Protein AF-A0AAV5M0H7-F1 (afdb_monomer_lite)

Structure (mmCIF, N/CA/C/O backbone):
data_AF-A0AAV5M0H7-F1
#
_entry.id   AF-A0AAV5M0H7-F1
#
loop_
_atom_site.group_PDB
_atom_site.id
_atom_site.type_symbol
_atom_site.label_atom_id
_atom_site.label_alt_id
_atom_site.label_comp_id
_atom_site.label_asym_id
_atom_site.label_entity_id
_atom_site.label_seq_id
_atom_site.pdbx_PDB_ins_code
_atom_site.Cartn_x
_atom_site.Cartn_y
_atom_site.Cartn_z
_atom_site.occupancy
_atom_site.B_iso_or_equiv
_atom_site.auth_seq_id
_atom_site.auth_comp_id
_atom_site.auth_asym_id
_atom_site.auth_atom_id
_atom_site.pdbx_PDB_model_num
ATOM 1 N N . MET A 1 1 ? 35.283 -11.986 -62.752 1.00 38.34 1 MET A N 1
ATOM 2 C CA . MET A 1 1 ? 35.361 -11.026 -61.636 1.00 38.34 1 MET A CA 1
ATOM 3 C C . MET A 1 1 ? 34.067 -11.127 -60.850 1.00 38.34 1 MET A C 1
ATOM 5 O O . MET A 1 1 ? 33.038 -10.656 -61.304 1.00 38.34 1 MET A O 1
ATOM 9 N N . GLU A 1 2 ? 34.144 -11.921 -59.785 1.00 45.91 2 GLU A N 1
ATOM 10 C CA . GLU A 1 2 ? 33.363 -11.885 -58.541 1.00 45.91 2 GLU A CA 1
ATOM 11 C C . GLU A 1 2 ? 31.885 -11.461 -58.621 1.00 45.91 2 GLU A C 1
ATOM 13 O O . GLU A 1 2 ? 31.522 -10.317 -58.365 1.00 45.91 2 GLU A O 1
ATOM 18 N N . MET A 1 3 ? 31.013 -12.438 -58.884 1.00 48.97 3 MET A N 1
ATOM 19 C CA . MET A 1 3 ? 29.624 -12.404 -58.420 1.00 48.97 3 MET A CA 1
ATOM 20 C C . MET A 1 3 ? 29.489 -13.298 -57.181 1.00 48.97 3 MET A C 1
ATOM 22 O O . MET A 1 3 ? 30.106 -14.359 -57.130 1.00 48.97 3 MET A O 1
ATOM 26 N N . LEU A 1 4 ? 28.629 -12.869 -56.247 1.00 52.31 4 LEU A N 1
ATOM 27 C CA . LEU A 1 4 ? 28.227 -13.497 -54.972 1.00 52.31 4 LEU A CA 1
ATOM 28 C C . LEU A 1 4 ? 29.067 -13.152 -53.728 1.00 52.31 4 LEU A C 1
ATOM 30 O O . LEU A 1 4 ? 29.508 -14.025 -52.988 1.00 52.31 4 LEU A O 1
ATOM 34 N N . ARG A 1 5 ? 29.150 -11.858 -53.391 1.00 55.66 5 ARG A N 1
ATOM 35 C CA . ARG A 1 5 ? 29.235 -11.442 -51.980 1.00 55.66 5 ARG A CA 1
ATOM 36 C C . ARG A 1 5 ? 27.810 -11.241 -51.461 1.00 55.66 5 ARG A C 1
ATOM 38 O O . ARG A 1 5 ? 27.249 -10.156 -51.571 1.00 55.66 5 ARG A O 1
ATOM 45 N N . GLN A 1 6 ? 27.199 -12.310 -50.955 1.00 65.00 6 GLN A N 1
ATOM 46 C CA . GLN A 1 6 ? 25.947 -12.196 -50.207 1.00 65.00 6 GLN A CA 1
ATOM 47 C C . GLN A 1 6 ? 26.220 -11.410 -48.914 1.00 65.00 6 GLN A C 1
ATOM 49 O O . GLN A 1 6 ? 27.222 -11.694 -48.248 1.00 65.00 6 GLN A O 1
ATOM 54 N N . PRO A 1 7 ? 25.380 -10.431 -48.529 1.00 51.59 7 PRO A N 1
ATOM 55 C CA . PRO A 1 7 ? 25.475 -9.854 -47.206 1.00 51.59 7 PRO A CA 1
ATOM 56 C C . PRO A 1 7 ? 25.010 -10.931 -46.236 1.00 51.59 7 PRO A C 1
ATOM 58 O O . PRO A 1 7 ? 23.823 -11.205 -46.079 1.00 51.59 7 PRO A O 1
ATOM 61 N N . ILE A 1 8 ? 25.986 -11.566 -45.601 1.00 57.84 8 ILE A N 1
ATOM 62 C CA . ILE A 1 8 ? 25.814 -12.281 -44.351 1.00 57.84 8 ILE A CA 1
ATOM 63 C C . ILE A 1 8 ? 25.374 -11.199 -43.358 1.00 57.84 8 ILE A C 1
ATOM 65 O O . ILE A 1 8 ? 26.194 -10.642 -42.631 1.00 57.84 8 ILE A O 1
ATOM 69 N N . PHE A 1 9 ? 24.086 -10.837 -43.350 1.00 57.94 9 PHE A N 1
ATOM 70 C CA . PHE A 1 9 ? 23.467 -10.343 -42.129 1.00 57.94 9 PHE A CA 1
ATOM 71 C C . PHE A 1 9 ? 23.580 -11.526 -41.177 1.00 57.94 9 PHE A C 1
ATOM 73 O O . PHE A 1 9 ? 22.777 -12.456 -41.203 1.00 57.94 9 PHE A O 1
ATOM 80 N N . SER A 1 10 ? 24.733 -11.557 -40.505 1.00 71.50 10 SER A N 1
ATOM 81 C CA . SER A 1 10 ? 25.226 -12.644 -39.680 1.00 71.50 10 SER A CA 1
ATOM 82 C C . SER A 1 10 ? 24.077 -13.109 -38.821 1.00 71.50 10 SER A C 1
ATOM 84 O O . SER A 1 10 ? 23.459 -12.279 -38.171 1.00 71.50 10 SER A O 1
ATOM 86 N N . SER A 1 11 ? 23.749 -14.399 -38.856 1.00 76.06 11 SER A N 1
ATOM 87 C CA . SER A 1 11 ? 22.636 -14.989 -38.097 1.00 76.06 11 SER A CA 1
ATOM 88 C C . SER A 1 11 ? 22.559 -14.438 -36.660 1.00 76.06 11 SER A C 1
ATOM 90 O O . SER A 1 11 ? 21.484 -14.134 -36.150 1.00 76.06 11 SER A O 1
ATOM 92 N N . THR A 1 12 ? 23.719 -14.160 -36.057 1.00 83.69 12 THR A N 1
ATOM 93 C CA . THR A 1 12 ? 23.880 -13.481 -34.764 1.00 83.69 12 THR A CA 1
ATOM 94 C C . THR A 1 12 ? 23.207 -12.103 -34.662 1.00 83.69 12 THR A C 1
ATOM 96 O O . THR A 1 12 ? 22.607 -11.802 -33.638 1.00 83.69 12 THR A O 1
ATOM 99 N N . PHE A 1 13 ? 23.260 -11.268 -35.699 1.00 85.75 13 PHE A N 1
ATOM 100 C CA . PHE A 1 13 ? 22.625 -9.951 -35.753 1.00 85.75 13 PHE A CA 1
ATOM 101 C C . PHE A 1 13 ? 21.096 -10.045 -35.706 1.00 85.75 13 PHE A C 1
ATOM 103 O O . PHE A 1 13 ? 20.450 -9.266 -35.008 1.00 85.75 13 PHE A O 1
ATOM 110 N N . VAL A 1 14 ? 20.518 -11.033 -36.396 1.00 89.00 14 VAL A N 1
ATOM 111 C CA . VAL A 1 14 ? 19.068 -11.281 -36.366 1.00 89.00 14 VAL A CA 1
ATOM 112 C C . VAL A 1 14 ? 18.633 -11.704 -34.961 1.00 89.00 14 VAL A C 1
ATOM 114 O O . VAL A 1 14 ? 17.659 -11.170 -34.435 1.00 89.00 14 VAL A O 1
ATOM 117 N N . TRP A 1 15 ? 19.397 -12.585 -34.309 1.00 91.00 15 TRP A N 1
ATOM 118 C CA . TRP A 1 15 ? 19.141 -12.986 -32.922 1.00 91.00 15 TRP A CA 1
ATOM 119 C C . TRP A 1 15 ? 19.230 -11.822 -31.932 1.00 91.00 15 TRP A C 1
ATOM 121 O O . TRP A 1 15 ? 18.384 -11.720 -31.048 1.00 91.00 15 TRP A O 1
ATOM 131 N N . ILE A 1 16 ? 20.201 -10.919 -32.096 1.00 91.81 16 ILE A N 1
ATOM 132 C CA . ILE A 1 16 ? 20.333 -9.726 -31.245 1.00 91.81 16 ILE A CA 1
ATOM 133 C C . ILE A 1 16 ? 19.097 -8.830 -31.366 1.00 91.81 16 ILE A C 1
ATOM 135 O O . ILE A 1 16 ? 18.569 -8.398 -30.343 1.00 91.81 16 ILE A O 1
ATOM 139 N N . ILE A 1 17 ? 18.604 -8.588 -32.587 1.00 91.19 17 ILE A N 1
ATOM 140 C CA . ILE A 1 17 ? 17.385 -7.791 -32.792 1.00 91.19 17 ILE A CA 1
ATOM 141 C C . ILE A 1 17 ? 16.187 -8.462 -32.124 1.00 91.19 17 ILE A C 1
ATOM 143 O O . ILE A 1 17 ? 15.450 -7.792 -31.410 1.00 91.19 17 ILE A O 1
ATOM 147 N N . ILE A 1 18 ? 16.011 -9.774 -32.307 1.00 92.31 18 ILE A N 1
ATOM 148 C CA . ILE A 1 18 ? 14.892 -10.515 -31.710 1.00 92.31 18 ILE A CA 1
ATOM 149 C C . ILE A 1 18 ? 14.935 -10.426 -30.182 1.00 92.31 18 ILE A C 1
ATOM 151 O O . ILE A 1 18 ? 13.923 -10.100 -29.566 1.00 92.31 18 ILE A O 1
ATOM 155 N N . ILE A 1 19 ? 16.097 -10.661 -29.564 1.00 92.12 19 ILE A N 1
ATOM 156 C CA . ILE A 1 19 ? 16.260 -10.565 -28.107 1.00 92.12 19 ILE A CA 1
ATOM 157 C C . ILE A 1 19 ? 15.967 -9.140 -27.633 1.00 92.12 19 ILE A C 1
ATOM 159 O O . ILE A 1 19 ? 15.220 -8.964 -26.678 1.00 92.12 19 ILE A O 1
ATOM 163 N N . PHE A 1 20 ? 16.492 -8.120 -28.314 1.00 90.44 20 PHE A N 1
ATOM 164 C CA . PHE A 1 20 ? 16.238 -6.724 -27.963 1.00 90.44 20 PHE A CA 1
ATOM 165 C C . PHE A 1 20 ? 14.752 -6.360 -28.083 1.00 90.44 20 PHE A C 1
ATOM 167 O O . PHE A 1 20 ? 14.196 -5.743 -27.180 1.00 90.44 20 PHE A O 1
ATOM 174 N N . SER A 1 21 ? 14.075 -6.798 -29.147 1.00 88.38 21 SER A N 1
ATOM 175 C CA . SER A 1 21 ? 12.630 -6.620 -29.306 1.00 88.38 21 SER A CA 1
ATOM 176 C C . SER A 1 21 ? 11.837 -7.335 -28.213 1.00 88.38 21 SER A C 1
ATOM 178 O O . SER A 1 21 ? 10.886 -6.760 -27.695 1.00 88.38 21 SER A O 1
ATOM 180 N N . ILE A 1 22 ? 12.235 -8.546 -27.814 1.00 89.38 22 ILE A N 1
ATOM 181 C CA . ILE A 1 22 ? 11.620 -9.258 -26.686 1.00 89.38 22 ILE A CA 1
ATO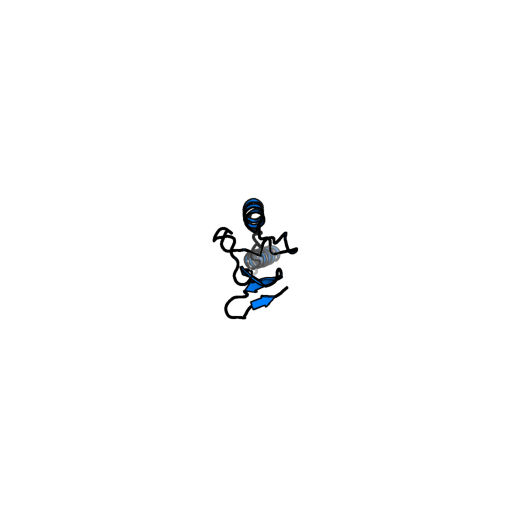M 182 C C . ILE A 1 22 ? 11.828 -8.463 -25.393 1.00 89.38 22 ILE A C 1
ATOM 184 O O . ILE A 1 22 ? 10.861 -8.214 -24.687 1.00 89.38 22 ILE A O 1
ATOM 188 N N . LEU A 1 23 ? 13.041 -7.986 -25.112 1.00 85.81 23 LEU A N 1
ATOM 189 C CA . LEU A 1 23 ? 13.336 -7.181 -23.921 1.00 85.81 23 LEU A CA 1
ATOM 190 C C . LEU A 1 23 ? 12.556 -5.858 -23.880 1.00 85.81 23 LEU A C 1
ATOM 192 O O . LEU A 1 23 ? 12.198 -5.413 -22.798 1.00 85.81 23 LEU A O 1
ATOM 196 N N . LEU A 1 24 ? 12.261 -5.252 -25.035 1.00 81.12 24 LEU A N 1
ATOM 197 C CA . LEU A 1 24 ? 11.389 -4.075 -25.130 1.00 81.12 24 LEU A CA 1
ATOM 198 C C . LEU A 1 24 ? 9.903 -4.409 -24.921 1.00 81.12 24 LEU A C 1
ATOM 200 O O . LEU A 1 24 ? 9.139 -3.557 -24.471 1.00 81.12 24 LEU A O 1
ATOM 204 N N . LEU A 1 25 ? 9.483 -5.627 -25.280 1.00 79.62 25 LEU A N 1
ATOM 205 C CA . LEU A 1 25 ? 8.117 -6.121 -25.084 1.00 79.62 25 LEU A CA 1
ATOM 206 C C . LEU A 1 25 ? 7.878 -6.617 -23.654 1.00 79.62 25 LEU A C 1
ATOM 208 O O . LEU A 1 25 ? 6.745 -6.557 -23.170 1.00 79.62 25 LEU A O 1
ATOM 212 N N . LEU A 1 26 ? 8.924 -7.083 -22.965 1.00 76.31 26 LEU A N 1
ATOM 213 C CA . LEU A 1 26 ? 8.881 -7.275 -21.524 1.00 76.31 26 LEU A CA 1
A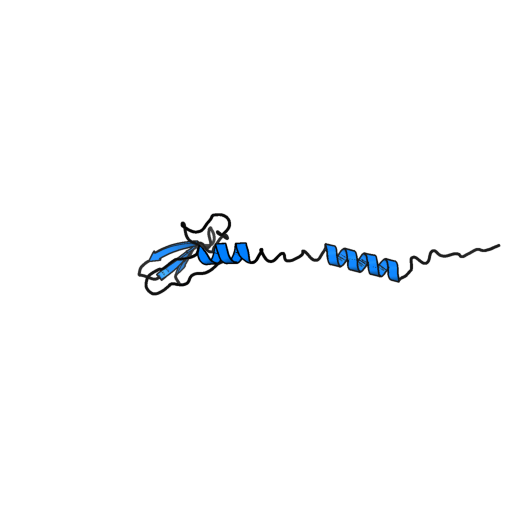TOM 214 C C . LEU A 1 26 ? 8.775 -5.891 -20.885 1.00 76.31 26 LEU A C 1
ATOM 216 O O . LEU A 1 26 ? 9.764 -5.175 -20.749 1.00 76.31 26 LEU A O 1
ATOM 220 N N . ARG A 1 27 ? 7.565 -5.515 -20.460 1.00 63.56 27 ARG A N 1
ATOM 221 C CA . ARG A 1 27 ? 7.438 -4.416 -19.504 1.00 63.56 27 ARG A CA 1
ATOM 222 C C . ARG A 1 27 ? 8.303 -4.787 -18.301 1.00 63.56 27 ARG A C 1
ATOM 224 O O . ARG A 1 27 ? 8.063 -5.856 -17.732 1.00 63.56 27 ARG A O 1
ATOM 231 N N . PRO A 1 28 ? 9.275 -3.958 -17.892 1.00 63.84 28 PRO A N 1
ATOM 232 C CA . PRO A 1 28 ? 9.846 -4.132 -16.574 1.00 63.84 28 PRO A CA 1
ATOM 233 C C . PRO A 1 28 ? 8.675 -4.053 -15.593 1.00 63.84 28 PRO A C 1
ATOM 235 O O . PRO A 1 28 ? 7.965 -3.047 -15.547 1.00 63.84 28 PRO A O 1
ATOM 238 N N . SER A 1 29 ? 8.416 -5.140 -14.864 1.00 60.31 29 SER A N 1
ATOM 239 C CA . SER A 1 29 ? 7.602 -5.067 -13.659 1.00 60.31 29 SER A CA 1
ATOM 240 C C . SER A 1 29 ? 8.431 -4.257 -12.675 1.00 60.31 29 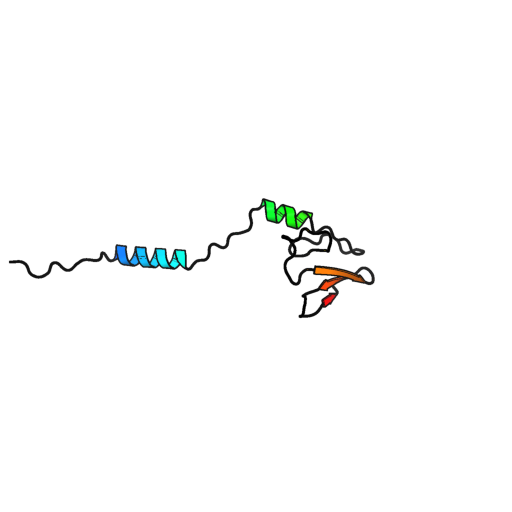SER A C 1
ATOM 242 O O . SER A 1 29 ? 9.296 -4.798 -11.985 1.00 60.31 29 SER A O 1
ATOM 244 N N . TYR A 1 30 ? 8.265 -2.941 -12.720 1.00 57.66 30 TYR A N 1
ATOM 245 C CA . TYR A 1 30 ? 8.836 -2.052 -11.732 1.00 57.66 30 TYR A CA 1
ATOM 246 C C . TYR A 1 30 ? 8.070 -2.352 -10.447 1.00 57.66 30 TYR A C 1
ATOM 248 O O . TYR A 1 30 ? 6.919 -1.955 -10.297 1.00 57.66 30 TYR A O 1
ATOM 256 N N . SER A 1 31 ? 8.645 -3.196 -9.593 1.00 60.03 31 SER A N 1
ATOM 257 C CA . SER A 1 31 ? 8.206 -3.281 -8.208 1.00 60.03 31 SER A CA 1
ATOM 258 C C . SER A 1 31 ? 8.447 -1.905 -7.606 1.00 60.03 31 SER A C 1
ATOM 260 O O . SER A 1 31 ? 9.570 -1.404 -7.735 1.00 60.03 31 SER A O 1
ATOM 262 N N . ASP A 1 32 ? 7.416 -1.307 -7.011 1.00 64.50 32 ASP A N 1
ATOM 263 C CA . ASP A 1 32 ? 7.538 -0.018 -6.333 1.00 64.50 32 ASP A CA 1
ATOM 264 C C . ASP A 1 32 ? 8.768 -0.012 -5.417 1.00 64.50 32 ASP A C 1
ATOM 266 O O . ASP A 1 32 ? 9.122 -1.058 -4.845 1.00 64.50 32 ASP A O 1
ATOM 270 N N . PRO A 1 33 ? 9.475 1.127 -5.309 1.00 68.75 33 PRO A N 1
ATOM 271 C CA . PRO A 1 33 ? 10.603 1.232 -4.401 1.00 68.75 33 PRO A CA 1
ATOM 272 C C . PRO A 1 33 ? 10.154 0.782 -3.008 1.00 68.75 33 PRO A C 1
ATOM 274 O O . PRO A 1 33 ? 9.074 1.140 -2.541 1.00 68.75 33 PRO A O 1
ATOM 277 N N . LEU A 1 34 ? 10.985 -0.036 -2.355 1.00 70.75 34 LEU A N 1
ATOM 278 C CA . LEU A 1 34 ? 10.683 -0.648 -1.057 1.00 70.75 34 LEU A CA 1
ATOM 279 C C . LEU A 1 34 ? 10.183 0.386 -0.030 1.00 70.75 34 LEU A C 1
ATOM 281 O O . LEU A 1 34 ? 9.349 0.065 0.811 1.00 70.75 34 LEU A O 1
ATOM 285 N N . ASP A 1 35 ? 10.661 1.624 -0.144 1.00 76.12 35 ASP A N 1
ATOM 286 C CA . ASP A 1 35 ? 10.290 2.756 0.700 1.00 76.12 35 ASP A CA 1
ATOM 287 C C . ASP A 1 35 ? 8.816 3.170 0.536 1.00 76.12 35 ASP A C 1
ATOM 289 O O . ASP A 1 35 ? 8.132 3.357 1.540 1.00 76.12 35 ASP A O 1
ATOM 293 N N . GLU A 1 36 ? 8.296 3.237 -0.696 1.00 73.25 36 GLU A N 1
ATOM 294 C CA . GLU A 1 36 ? 6.883 3.560 -0.962 1.00 73.25 36 GLU A CA 1
ATOM 295 C C . GLU A 1 36 ? 5.963 2.437 -0.474 1.00 73.25 36 GLU A C 1
ATOM 297 O O . GLU A 1 36 ? 4.930 2.695 0.144 1.00 73.25 36 GLU A O 1
ATOM 302 N N . PHE A 1 37 ? 6.371 1.176 -0.663 1.00 76.12 37 PHE A N 1
ATOM 303 C CA . PHE A 1 37 ? 5.636 0.041 -0.107 1.00 76.12 37 PHE A CA 1
ATOM 304 C C . PHE A 1 37 ? 5.567 0.115 1.424 1.00 76.12 37 PHE A C 1
ATOM 306 O O . PHE A 1 37 ? 4.494 -0.066 2.001 1.00 76.12 37 PHE A O 1
ATOM 313 N N . ILE A 1 38 ? 6.693 0.390 2.092 1.00 79.94 38 ILE A N 1
ATOM 314 C CA . ILE A 1 38 ? 6.745 0.519 3.554 1.00 79.94 38 ILE A CA 1
ATOM 315 C C . ILE A 1 38 ? 5.861 1.679 4.020 1.00 79.94 38 ILE A C 1
ATOM 317 O O . ILE A 1 38 ? 5.102 1.509 4.976 1.00 79.94 38 ILE A O 1
ATOM 321 N N . GLU A 1 39 ? 5.920 2.826 3.347 1.00 83.06 39 GLU A N 1
ATOM 322 C CA . GLU A 1 39 ? 5.083 3.987 3.654 1.00 83.06 39 GLU A CA 1
ATOM 323 C C . GLU A 1 39 ? 3.591 3.639 3.565 1.00 83.06 39 GLU A C 1
ATOM 325 O O . GLU A 1 39 ? 2.848 3.818 4.538 1.00 83.06 39 GLU A O 1
ATOM 330 N N . CYS A 1 40 ? 3.163 3.060 2.440 1.00 83.44 40 CYS A N 1
ATOM 331 C CA . CYS A 1 40 ? 1.775 2.666 2.241 1.00 83.44 40 CYS A CA 1
ATOM 332 C C . CYS A 1 40 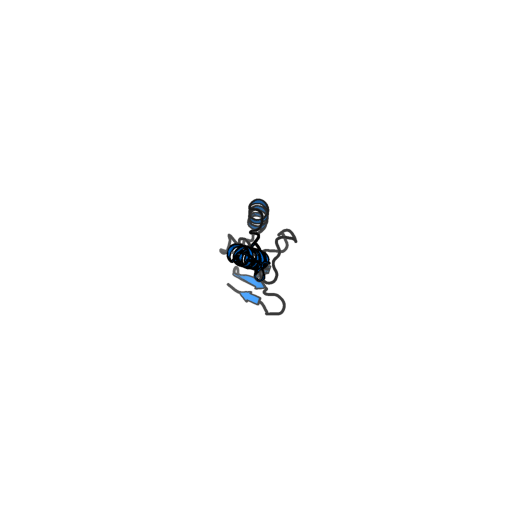? 1.329 1.622 3.267 1.00 83.44 40 CYS A C 1
ATOM 334 O O . CYS A 1 40 ? 0.239 1.732 3.832 1.00 83.44 40 CYS A O 1
ATOM 336 N N . ASN A 1 41 ? 2.194 0.662 3.584 1.00 81.75 41 ASN A N 1
ATOM 337 C CA . ASN A 1 41 ? 1.892 -0.382 4.549 1.00 81.75 41 ASN A CA 1
ATOM 338 C C . ASN A 1 41 ? 1.734 0.147 5.986 1.00 81.75 41 ASN A C 1
ATOM 340 O O . ASN A 1 41 ? 0.889 -0.339 6.735 1.00 81.75 41 ASN A O 1
ATOM 344 N N . LEU A 1 42 ? 2.522 1.153 6.375 1.00 78.12 42 LEU A N 1
ATOM 345 C CA . LEU A 1 42 ? 2.423 1.798 7.690 1.00 78.12 42 LEU A CA 1
ATOM 346 C C . LEU A 1 42 ? 1.189 2.706 7.804 1.00 78.12 42 LEU A C 1
ATOM 348 O O . LEU A 1 42 ? 0.617 2.851 8.886 1.00 78.12 42 LEU A O 1
ATOM 352 N N . SER A 1 43 ? 0.761 3.300 6.691 1.00 75.62 43 SER A N 1
ATOM 353 C CA . SER A 1 43 ? -0.394 4.205 6.644 1.00 75.62 43 SER A CA 1
ATOM 354 C C . SER A 1 43 ? -1.761 3.496 6.667 1.00 75.62 43 SER A C 1
ATOM 356 O O . SER A 1 43 ? -2.789 4.149 6.845 1.00 75.62 43 SER A O 1
ATOM 358 N N . ALA A 1 44 ? -1.785 2.165 6.544 1.00 69.44 44 ALA A N 1
ATOM 359 C CA . ALA A 1 44 ? -2.996 1.341 6.519 1.00 69.44 44 ALA A CA 1
ATOM 360 C C . ALA A 1 44 ? -3.532 0.957 7.915 1.00 69.44 44 ALA A C 1
ATOM 362 O O . ALA A 1 44 ? -4.348 0.044 8.033 1.00 69.44 44 ALA A O 1
ATOM 363 N N . SER A 1 45 ? -3.092 1.627 8.992 1.00 70.94 45 SER A N 1
ATOM 364 C CA . SER A 1 45 ? -3.525 1.282 10.353 1.00 70.94 45 SER A CA 1
ATOM 365 C C . SER A 1 45 ? -5.035 1.500 10.530 1.00 70.94 45 SER A C 1
ATOM 367 O O . SER A 1 45 ? -5.531 2.605 10.749 1.00 70.94 45 SER A O 1
ATOM 369 N N . PHE A 1 46 ? -5.785 0.409 10.401 1.00 76.19 46 PHE A N 1
ATOM 370 C CA . PHE A 1 46 ? -7.220 0.336 10.627 1.00 76.19 46 PHE A CA 1
ATOM 371 C C . PHE A 1 46 ? -7.500 -0.773 11.636 1.00 76.19 46 PHE A C 1
ATOM 373 O O . PHE A 1 46 ? -6.990 -1.889 11.509 1.00 76.19 46 PHE A O 1
ATOM 380 N N . GLN A 1 47 ? -8.300 -0.459 12.650 1.00 77.19 47 GLN A N 1
ATOM 381 C CA . GLN A 1 47 ? -8.715 -1.412 13.667 1.00 77.19 47 GLN A CA 1
ATOM 382 C C . GLN A 1 47 ? -10.232 -1.355 13.801 1.00 77.19 47 GLN A C 1
ATOM 384 O O . GLN A 1 47 ? -10.801 -0.303 14.093 1.00 77.19 47 GLN A O 1
ATOM 389 N N . CYS A 1 48 ? -10.876 -2.493 13.571 1.00 77.81 48 CYS A N 1
ATOM 390 C CA . CYS A 1 48 ? -12.317 -2.659 13.629 1.00 77.81 48 CYS A CA 1
ATOM 391 C C . CYS A 1 48 ? -12.650 -3.872 14.500 1.00 77.81 48 CYS A C 1
ATOM 393 O O . CYS A 1 48 ? -12.520 -5.016 14.072 1.00 77.81 48 CYS A O 1
ATOM 395 N N . GLY A 1 49 ? -13.055 -3.619 15.747 1.00 78.25 49 GLY A N 1
ATOM 396 C CA . GLY A 1 49 ? -13.285 -4.682 16.726 1.00 78.25 49 GLY A CA 1
ATOM 397 C C . GLY A 1 49 ? -12.029 -5.531 16.945 1.00 78.25 49 GLY A C 1
ATOM 398 O O . GLY A 1 49 ? -10.952 -4.992 17.211 1.00 78.25 49 GLY A O 1
ATOM 399 N N . ASP A 1 50 ? -12.181 -6.847 16.796 1.00 80.75 50 ASP A N 1
ATOM 400 C CA . ASP A 1 50 ? -11.088 -7.824 16.892 1.00 80.75 50 ASP A CA 1
ATOM 401 C C . ASP A 1 50 ? -10.274 -7.946 15.589 1.00 80.75 50 ASP A C 1
ATOM 403 O O . ASP A 1 50 ? -9.209 -8.569 15.574 1.00 80.75 50 ASP A O 1
ATOM 407 N N . TYR A 1 51 ? -10.739 -7.331 14.496 1.00 73.50 51 TYR A N 1
ATOM 408 C CA . TYR A 1 51 ? -10.040 -7.315 13.215 1.00 73.50 51 TYR A CA 1
ATOM 409 C C . TYR A 1 51 ? -9.122 -6.092 13.140 1.00 73.50 51 TYR A C 1
ATOM 411 O O . TYR A 1 51 ? -9.552 -4.951 12.955 1.00 73.50 51 TYR A O 1
ATOM 419 N N . GLY A 1 52 ? -7.826 -6.343 13.294 1.00 71.94 52 GLY A N 1
ATOM 420 C CA . GLY A 1 52 ? -6.751 -5.377 13.076 1.00 71.94 52 GLY A CA 1
ATOM 421 C C . GLY A 1 52 ? -5.686 -5.938 12.135 1.00 71.94 52 GLY A C 1
ATOM 422 O O . GLY A 1 52 ? -5.796 -7.072 11.674 1.00 71.94 52 GLY A O 1
ATOM 423 N N . ASN A 1 53 ? -4.630 -5.155 11.894 1.00 75.94 53 ASN A N 1
ATOM 424 C CA . ASN A 1 53 ? -3.521 -5.484 10.984 1.00 75.94 53 ASN A CA 1
ATOM 425 C C . ASN A 1 53 ? -3.922 -5.562 9.503 1.00 75.94 53 ASN A C 1
ATOM 427 O O . ASN A 1 53 ? -3.504 -6.465 8.779 1.00 75.94 53 ASN A O 1
ATOM 431 N N . PHE A 1 54 ? -4.718 -4.598 9.043 1.00 78.62 54 PHE A N 1
ATOM 432 C CA . PHE A 1 54 ? -4.849 -4.362 7.612 1.00 78.62 54 PHE A CA 1
ATOM 433 C C . PHE A 1 54 ? -3.562 -3.726 7.085 1.00 78.62 54 PHE A C 1
ATOM 435 O O . PHE A 1 54 ? -2.989 -2.829 7.699 1.00 78.62 54 PHE A O 1
ATOM 442 N N . TYR A 1 55 ? -3.102 -4.249 5.959 1.00 80.25 55 TYR A N 1
ATOM 443 C CA . TYR A 1 55 ? -1.865 -3.877 5.288 1.00 80.25 55 TYR A CA 1
ATOM 444 C C . TYR A 1 55 ? -2.187 -3.499 3.848 1.00 80.25 55 TYR A C 1
ATOM 446 O O . TYR A 1 55 ? -3.264 -3.834 3.348 1.00 80.25 55 TYR A O 1
ATOM 454 N N . TYR A 1 56 ? -1.249 -2.854 3.158 1.00 82.06 56 TYR A N 1
ATOM 455 C CA . TYR A 1 56 ? -1.399 -2.610 1.723 1.00 82.06 56 TYR A CA 1
ATOM 456 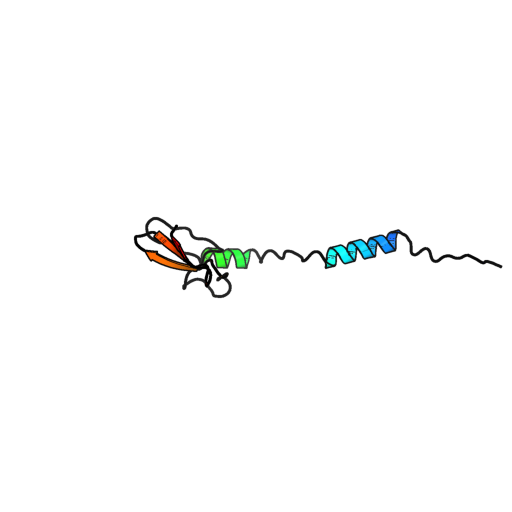C C . TYR A 1 56 ? -1.730 -3.939 1.000 1.00 82.06 56 TYR A C 1
ATOM 458 O O . TYR A 1 56 ? -1.082 -4.951 1.285 1.00 82.06 56 TYR A O 1
ATOM 466 N N . PRO A 1 57 ? -2.727 -3.998 0.095 1.00 81.94 57 PRO A N 1
ATOM 467 C CA . PRO A 1 57 ? -3.397 -2.890 -0.597 1.00 81.94 57 PRO A CA 1
ATOM 468 C C . PRO A 1 57 ? -4.610 -2.279 0.121 1.00 81.94 57 PRO A C 1
ATOM 470 O O . PRO A 1 57 ? -5.232 -1.384 -0.440 1.00 81.94 57 PRO A O 1
ATOM 473 N N . PHE A 1 58 ? -4.979 -2.730 1.321 1.00 86.69 58 PHE A N 1
ATOM 474 C CA . PHE A 1 58 ? -6.113 -2.162 2.054 1.00 86.69 58 PHE A CA 1
ATOM 475 C C . PHE A 1 58 ? -5.789 -0.775 2.602 1.00 86.69 58 PHE A C 1
ATOM 477 O O . PHE A 1 58 ? -4.691 -0.538 3.105 1.00 86.69 58 PHE A O 1
ATOM 484 N N . TRP A 1 59 ? -6.755 0.134 2.520 1.00 86.00 59 TRP A N 1
ATOM 485 C CA . TRP A 1 59 ? -6.578 1.520 2.943 1.00 86.00 59 TRP A CA 1
ATOM 486 C C . TRP A 1 59 ? -7.865 2.100 3.519 1.00 86.00 59 TRP A C 1
ATOM 488 O O . TRP A 1 59 ? -8.963 1.606 3.264 1.00 86.00 59 TRP A O 1
ATOM 498 N N . ASN A 1 60 ? -7.732 3.170 4.296 1.00 84.44 60 ASN A N 1
ATOM 499 C CA . ASN A 1 60 ? -8.850 3.911 4.875 1.00 84.44 60 ASN A CA 1
ATOM 500 C C . ASN A 1 60 ? -8.715 5.411 4.568 1.00 84.44 60 ASN A C 1
ATOM 502 O O . ASN A 1 60 ? -7.740 5.858 3.963 1.00 84.44 60 ASN A O 1
ATOM 506 N N . ASP A 1 61 ? -9.665 6.219 5.028 1.00 83.06 61 ASP A N 1
ATOM 507 C CA . ASP A 1 61 ? -9.664 7.666 4.765 1.00 83.06 61 ASP A CA 1
ATOM 508 C C . ASP A 1 61 ? -8.436 8.410 5.326 1.00 83.06 61 ASP A C 1
ATOM 510 O O . ASP A 1 61 ? -8.153 9.533 4.906 1.00 83.06 61 ASP A O 1
ATOM 514 N N . ASN A 1 62 ? -7.681 7.786 6.235 1.00 80.56 62 ASN A N 1
ATOM 515 C CA . ASN A 1 62 ? -6.458 8.325 6.826 1.00 80.56 62 ASN A CA 1
ATOM 516 C C . ASN A 1 62 ? -5.176 7.922 6.062 1.00 80.56 62 ASN A C 1
ATOM 518 O O . ASN A 1 62 ? -4.114 8.488 6.306 1.00 80.56 62 ASN A O 1
ATOM 522 N N . THR A 1 63 ? -5.256 6.967 5.131 1.00 83.00 63 THR A N 1
ATOM 523 C CA . THR A 1 63 ? -4.143 6.546 4.263 1.00 83.00 63 THR A CA 1
ATOM 524 C C . THR A 1 63 ? -3.835 7.621 3.214 1.00 83.00 63 THR A C 1
ATOM 526 O O . THR A 1 63 ? -4.763 8.229 2.692 1.00 83.00 63 THR A O 1
ATOM 529 N N . SER A 1 64 ? -2.569 7.867 2.866 1.00 83.94 64 SER A N 1
ATOM 530 C CA . SER A 1 64 ? -2.184 8.860 1.845 1.00 83.94 64 SER A CA 1
ATOM 531 C C . SER A 1 64 ? -2.768 8.540 0.463 1.00 83.94 64 SER A C 1
ATOM 533 O O . SER A 1 64 ? -2.870 7.371 0.111 1.00 83.94 64 SER A O 1
ATOM 535 N N . GLU A 1 65 ? -3.121 9.550 -0.345 1.00 83.81 65 GLU A N 1
ATOM 536 C CA . GLU A 1 65 ? -3.819 9.358 -1.634 1.00 83.81 65 GLU A CA 1
ATOM 537 C C . GLU A 1 65 ? -3.097 8.428 -2.618 1.00 83.81 65 GLU A C 1
ATOM 539 O O . GLU A 1 65 ? -3.744 7.618 -3.281 1.00 83.81 65 GLU A O 1
ATOM 544 N N . HIS A 1 66 ? -1.766 8.489 -2.682 1.00 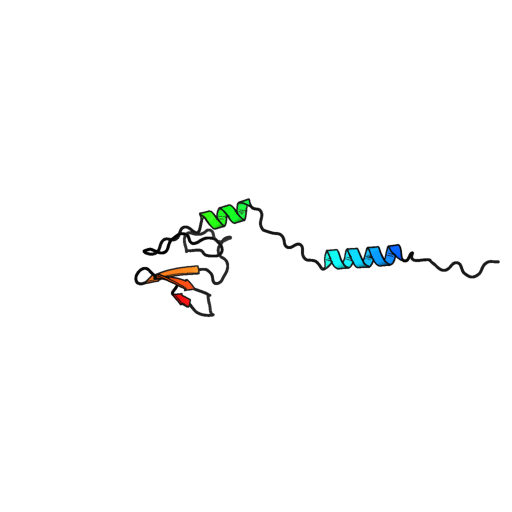83.44 66 HIS A N 1
ATOM 545 C CA . HIS A 1 66 ? -0.952 7.610 -3.531 1.00 83.44 66 HIS A CA 1
ATOM 546 C C . HIS A 1 66 ? -0.987 6.137 -3.102 1.00 83.44 66 HIS A C 1
ATOM 548 O O . HIS A 1 66 ? -0.711 5.258 -3.910 1.00 83.44 66 HIS A O 1
ATOM 554 N N . CYS A 1 67 ? -1.398 5.857 -1.866 1.00 85.38 67 CYS A N 1
ATOM 555 C CA . CYS A 1 67 ? -1.515 4.521 -1.291 1.00 85.38 67 CYS A CA 1
ATOM 556 C C . CYS A 1 67 ? -2.956 3.980 -1.311 1.00 85.38 67 CYS A C 1
ATOM 558 O O . CYS A 1 67 ? -3.259 3.041 -0.577 1.00 85.38 67 CYS A O 1
ATOM 560 N N . ARG A 1 68 ? -3.854 4.569 -2.120 1.00 86.31 68 ARG A N 1
ATOM 561 C CA . ARG A 1 68 ? -5.286 4.218 -2.194 1.00 86.31 68 ARG A CA 1
ATOM 562 C C . ARG A 1 68 ? -5.650 3.482 -3.492 1.00 86.31 68 ARG A C 1
ATOM 564 O O . ARG A 1 68 ? -6.272 4.074 -4.379 1.00 86.31 68 ARG A O 1
ATOM 571 N N . PRO A 1 69 ? -5.284 2.199 -3.660 1.00 85.12 69 PRO A N 1
ATOM 572 C CA . PRO A 1 69 ? -5.701 1.434 -4.830 1.00 85.12 69 PRO A CA 1
ATOM 573 C C . PRO A 1 69 ? -7.228 1.272 -4.873 1.00 85.12 69 PRO A C 1
ATOM 575 O O . PRO A 1 69 ? -7.875 0.996 -3.864 1.00 85.12 69 PRO A O 1
ATOM 578 N N . LEU A 1 70 ? -7.827 1.416 -6.055 1.00 83.56 70 LEU A N 1
ATOM 579 C CA . LEU A 1 70 ? -9.268 1.224 -6.222 1.00 83.56 70 LEU A CA 1
ATOM 580 C C . LEU A 1 70 ? -9.699 -0.176 -5.771 1.00 83.56 70 LEU A C 1
ATOM 582 O O . LEU A 1 70 ? -9.062 -1.174 -6.098 1.00 83.56 70 LEU A O 1
ATOM 586 N N . GLY A 1 71 ? -10.808 -0.213 -5.040 1.00 82.88 71 GLY A N 1
ATOM 587 C CA . GLY A 1 71 ? -11.475 -1.435 -4.618 1.00 82.88 71 GLY A CA 1
ATOM 588 C C . GLY A 1 71 ? -10.927 -2.111 -3.357 1.00 82.88 71 GLY A C 1
ATOM 589 O O . GLY A 1 71 ? -11.288 -3.242 -3.061 1.00 82.88 71 GLY A O 1
ATOM 590 N N . PHE A 1 72 ? -10.060 -1.433 -2.606 1.00 86.06 72 PHE A N 1
ATOM 591 C CA . PHE A 1 72 ? -9.536 -1.923 -1.324 1.00 86.06 72 PHE A CA 1
ATOM 592 C C . PHE A 1 72 ? -9.823 -0.953 -0.170 1.00 86.06 72 PHE A C 1
ATOM 594 O O . PHE A 1 72 ? -9.104 -0.926 0.831 1.00 86.06 72 PHE A O 1
ATOM 601 N N . HIS A 1 73 ? -10.868 -0.134 -0.319 1.00 86.81 73 HIS A N 1
ATOM 602 C CA . HIS A 1 73 ? -11.237 0.870 0.673 1.00 86.81 73 HIS A CA 1
ATOM 603 C C . HIS A 1 73 ? -11.996 0.227 1.831 1.00 86.81 73 HIS A C 1
ATOM 605 O O . HIS A 1 73 ? -13.007 -0.442 1.630 1.00 86.81 73 HIS A O 1
ATOM 611 N N . LEU A 1 74 ? -11.523 0.448 3.050 1.00 85.50 74 LEU A N 1
ATOM 612 C CA . LEU A 1 74 ? -12.192 0.052 4.282 1.00 85.50 74 LEU A CA 1
ATOM 613 C C . LEU A 1 74 ? -13.090 1.209 4.735 1.00 85.50 74 LEU A C 1
ATOM 615 O O . LEU A 1 74 ? -12.598 2.181 5.311 1.00 85.50 74 LEU A O 1
ATOM 619 N N . LYS A 1 75 ? -14.393 1.118 4.444 1.00 77.00 75 LYS A N 1
ATOM 620 C CA . LYS A 1 75 ? -15.365 2.182 4.759 1.00 77.00 75 LYS A CA 1
ATOM 621 C C . LYS A 1 75 ? -15.930 2.084 6.161 1.00 77.00 75 LYS A C 1
ATOM 623 O O . LYS A 1 75 ? -15.944 3.065 6.896 1.00 77.00 75 LYS A O 1
ATOM 628 N N . ASP A 1 76 ? -16.409 0.897 6.512 1.00 74.69 76 ASP A N 1
ATOM 629 C CA . ASP A 1 76 ? -17.311 0.736 7.643 1.00 74.69 76 ASP A CA 1
ATOM 630 C C . ASP A 1 76 ? -16.871 -0.391 8.566 1.00 74.69 76 ASP A C 1
ATOM 632 O O . ASP A 1 76 ? -16.361 -1.427 8.138 1.00 74.69 76 ASP A O 1
ATOM 636 N N . CYS A 1 77 ? -17.106 -0.175 9.856 1.00 77.50 77 CYS A N 1
ATOM 637 C CA . CYS A 1 77 ? -16.938 -1.164 10.907 1.00 77.50 77 CYS A CA 1
ATOM 638 C C . CYS A 1 77 ? -18.306 -1.471 11.524 1.00 77.50 77 CYS A C 1
ATOM 640 O O . CYS A 1 77 ? -18.634 -1.018 12.625 1.00 77.50 77 CYS A O 1
ATOM 642 N N . GLU A 1 78 ? -19.151 -2.203 10.800 1.00 77.62 78 GLU A N 1
ATOM 643 C CA . GLU A 1 78 ? -20.471 -2.570 11.306 1.00 77.62 78 GLU A CA 1
ATOM 644 C C . GLU A 1 78 ? -20.369 -3.805 12.199 1.00 77.62 78 GLU A C 1
ATOM 646 O O . GLU A 1 78 ? -19.878 -4.853 11.792 1.00 77.62 78 GLU A O 1
ATOM 651 N N . LYS A 1 79 ? -20.848 -3.695 13.444 1.00 78.50 79 LYS A N 1
ATOM 652 C CA . LYS A 1 79 ? -20.848 -4.795 14.433 1.00 78.50 79 LYS A CA 1
ATOM 653 C C . LYS A 1 79 ? -19.458 -5.394 14.709 1.00 78.50 79 LYS A C 1
ATOM 655 O O . LYS A 1 79 ? -19.359 -6.549 15.109 1.00 78.50 79 LYS A O 1
ATOM 660 N N . GLY A 1 80 ? -18.402 -4.601 14.528 1.00 76.81 80 GLY A N 1
ATOM 661 C CA . GLY A 1 80 ? -17.026 -5.065 14.699 1.00 76.81 80 GLY A CA 1
ATOM 662 C C . GLY A 1 80 ? -16.505 -5.882 13.521 1.00 76.81 80 GLY A C 1
ATOM 663 O O . GLY A 1 80 ? -15.509 -6.568 13.695 1.00 76.81 80 GLY A O 1
ATOM 664 N N . VAL A 1 81 ? -17.161 -5.820 12.357 1.00 80.19 81 VAL A N 1
ATOM 665 C CA . VAL A 1 81 ? -16.713 -6.447 11.112 1.00 80.19 81 VAL A CA 1
ATOM 666 C C . VAL A 1 81 ? -16.376 -5.361 10.081 1.00 80.19 81 VAL A C 1
ATOM 668 O O . VAL A 1 81 ? -17.213 -4.491 9.815 1.00 80.19 81 VAL A O 1
ATOM 671 N N . PRO A 1 82 ? -15.165 -5.380 9.499 1.00 82.44 82 PRO A N 1
ATOM 672 C CA . PRO A 1 82 ? -14.778 -4.434 8.465 1.00 82.44 82 PRO A CA 1
ATOM 673 C C . PRO A 1 82 ? -15.484 -4.729 7.138 1.00 82.44 82 PRO A C 1
ATOM 675 O O . PRO A 1 82 ? -15.560 -5.876 6.695 1.00 82.44 82 PRO A O 1
ATOM 678 N N . THR A 1 83 ? -15.964 -3.672 6.484 1.00 84.56 83 THR A N 1
ATOM 679 C CA . THR A 1 83 ? -16.541 -3.723 5.137 1.00 84.56 83 THR A CA 1
ATOM 680 C C . THR A 1 83 ? -15.536 -3.188 4.124 1.00 84.56 83 THR A C 1
ATOM 682 O O . THR A 1 83 ? -15.075 -2.050 4.244 1.00 84.56 83 THR A O 1
ATOM 685 N N . ILE A 1 84 ? -15.221 -4.001 3.117 1.00 81.94 84 ILE A N 1
ATOM 686 C CA . ILE A 1 84 ? -14.385 -3.620 1.979 1.00 81.94 84 ILE A CA 1
ATOM 687 C C . ILE A 1 84 ? -15.298 -3.128 0.859 1.00 81.94 84 ILE A C 1
ATOM 689 O O . ILE A 1 84 ? -16.227 -3.830 0.455 1.00 81.94 84 ILE A O 1
ATOM 693 N N . ASP A 1 85 ? -15.031 -1.930 0.356 1.00 82.00 85 ASP A N 1
ATOM 694 C CA . ASP A 1 85 ? -15.692 -1.358 -0.809 1.00 82.00 85 ASP A CA 1
ATOM 695 C C . ASP A 1 85 ? -14.833 -1.577 -2.062 1.00 82.00 85 ASP A C 1
ATOM 697 O O . ASP A 1 85 ? -13.714 -1.058 -2.166 1.00 82.00 85 ASP A O 1
ATOM 701 N N . PHE A 1 86 ? -15.375 -2.337 -3.019 1.00 76.25 86 PHE A N 1
ATOM 702 C CA . PHE A 1 86 ? -14.751 -2.588 -4.318 1.00 76.25 86 PHE A CA 1
ATOM 703 C C . PHE A 1 86 ? -15.045 -1.473 -5.342 1.00 76.25 86 PHE A C 1
ATOM 705 O O . PHE A 1 86 ? -14.583 -1.534 -6.481 1.00 76.25 86 PHE A O 1
ATOM 712 N N . GLY A 1 87 ? -15.777 -0.424 -4.952 1.00 70.25 87 GLY A N 1
ATOM 713 C CA . GLY A 1 87 ? -16.206 0.656 -5.833 1.00 70.25 87 GLY A CA 1
ATOM 714 C C . GLY A 1 87 ? -17.550 0.329 -6.500 1.00 70.25 87 GLY A C 1
ATOM 715 O O . GLY A 1 87 ? -18.466 -0.137 -5.824 1.00 70.25 87 GLY A O 1
ATOM 716 N N . PRO A 1 88 ? -17.735 0.577 -7.812 1.00 63.88 88 PRO A N 1
ATOM 717 C CA . PRO A 1 88 ? -19.029 0.363 -8.478 1.00 63.88 88 PRO A CA 1
ATOM 718 C C . PRO A 1 88 ? -19.491 -1.104 -8.472 1.00 63.88 88 PRO A C 1
ATOM 720 O O . PRO A 1 88 ? -20.666 -1.371 -8.714 1.00 63.88 88 PRO A O 1
ATOM 723 N N . ASP A 1 89 ? -18.583 -2.033 -8.172 1.00 68.12 89 ASP A N 1
ATOM 724 C CA . ASP A 1 89 ? -18.822 -3.474 -8.169 1.00 68.12 89 ASP A CA 1
ATOM 725 C C . ASP A 1 89 ? -19.405 -3.994 -6.836 1.00 68.12 89 ASP A C 1
ATOM 727 O O . ASP A 1 89 ? -19.758 -5.170 -6.734 1.00 68.12 89 ASP A O 1
ATOM 731 N N . GLY A 1 90 ? -19.581 -3.116 -5.837 1.00 69.75 90 GLY A N 1
ATOM 732 C CA . GLY A 1 90 ? -20.243 -3.416 -4.563 1.00 69.75 90 GLY A CA 1
ATOM 733 C C . GLY A 1 90 ? -19.288 -3.559 -3.374 1.00 69.75 90 GLY A C 1
ATOM 734 O O . GLY A 1 90 ? -18.083 -3.353 -3.483 1.00 69.75 90 GLY A O 1
ATOM 735 N N . SER A 1 91 ? -19.842 -3.905 -2.211 1.00 74.62 91 SER A N 1
ATOM 736 C CA . SER A 1 91 ? -19.105 -4.039 -0.950 1.00 74.62 91 SER A CA 1
ATOM 737 C C . SER A 1 91 ? -19.256 -5.431 -0.331 1.00 74.62 91 SER A C 1
ATOM 739 O O . SER A 1 91 ? -20.245 -6.131 -0.567 1.00 74.62 91 SER A O 1
ATOM 741 N N . PHE A 1 92 ? -18.265 -5.849 0.459 1.00 74.50 92 PHE A N 1
ATOM 742 C CA . PHE A 1 92 ? -18.228 -7.149 1.136 1.00 74.50 92 PHE A CA 1
ATOM 743 C C . PHE A 1 92 ? -17.863 -6.996 2.616 1.00 74.50 92 PHE A C 1
ATOM 745 O O . PHE A 1 92 ? -16.975 -6.217 2.955 1.00 74.50 92 PHE A O 1
ATOM 752 N N . GLN A 1 93 ? -18.526 -7.762 3.485 1.00 72.12 93 GLN A N 1
ATOM 753 C CA . GLN A 1 93 ? -18.217 -7.858 4.916 1.00 72.12 93 GLN A CA 1
ATOM 754 C C . GLN A 1 93 ? -17.381 -9.112 5.173 1.00 72.12 93 GLN A C 1
ATOM 756 O O . GLN A 1 93 ? -17.752 -10.187 4.700 1.00 72.12 93 GLN A O 1
ATOM 761 N N . LEU A 1 94 ? -16.262 -8.953 5.885 1.00 63.69 94 LEU A N 1
ATOM 762 C CA . LEU A 1 94 ? -15.312 -10.034 6.178 1.00 63.69 94 LEU A CA 1
ATOM 763 C C . LEU A 1 94 ? -15.800 -11.041 7.231 1.00 63.69 94 LEU A C 1
ATOM 765 O O . LEU A 1 94 ? -16.547 -10.654 8.154 1.00 63.69 94 LEU A O 1
#

Secondary structure (DSSP, 8-state):
----------HHHHHHHHHHHHHHHS----PPPHHHHHHHHHHT---BTTB----TT-B-TTS-GGG--TT-EEEEEETTEEEEE-STT-EEE-

Organism: NCBI:txid152421

Sequence (94 aa):
MEMLRQPIFSSTFVWIIIIFSILLLLRPSYSDPLDEFIECNLSASFQCGDYGNFYYPFWNDNTSEHCRPLGFHLKDCEKGVPTIDFGPDGSFQL

Radius of gyration: 25.86 Å; chains: 1; bounding box: 56×24×78 Å

pLDDT: mean 76.21, std 10.98, range [38.34, 92.31]

Foldseek 3Di:
DDDDPDPCPPPVVVVVVVVVVVVVVPDPPPDDDPVVQVLLQVQAFDFQAPDTRDGPPAHEPRGDPVSDDAFRYFYDRPPSWTKTGNDPVGIDTD